Protein AF-A0A3A5SHB9-F1 (afdb_monomer_lite)

Radius of gyration: 22.9 Å; chains: 1; bounding box: 38×47×57 Å

Secondary structure (DSSP, 8-state):
-TTTTT--HHHHHHHHHHHTTT------TTS-----------------------S----EEEEEE-TTS-EEEEEEE-HHHHHHHHHHHHTT-

Structure (mmCIF, N/CA/C/O backbone):
data_AF-A0A3A5SHB9-F1
#
_entry.id   AF-A0A3A5SHB9-F1
#
loop_
_atom_site.group_PDB
_atom_site.id
_atom_site.type_symbol
_atom_site.label_atom_id
_atom_site.label_alt_id
_atom_site.label_comp_id
_atom_site.label_asym_id
_atom_site.label_entity_id
_atom_site.label_seq_id
_atom_site.pdbx_PDB_ins_code
_atom_site.Cartn_x
_atom_site.Cartn_y
_atom_site.Cartn_z
_atom_site.occupancy
_atom_site.B_iso_or_equiv
_atom_site.auth_seq_id
_atom_site.auth_comp_id
_atom_site.auth_asym_id
_atom_site.auth_atom_id
_atom_site.pdbx_PDB_model_num
ATOM 1 N N . PHE A 1 1 ? -1.978 12.796 -2.551 1.00 78.50 1 PHE A N 1
ATOM 2 C CA . PHE A 1 1 ? -2.197 13.995 -1.712 1.00 78.50 1 PHE A CA 1
ATOM 3 C C . PHE A 1 1 ? -3.644 14.490 -1.777 1.00 78.50 1 PHE A C 1
ATOM 5 O O . PHE A 1 1 ? -4.327 14.390 -0.768 1.00 78.50 1 PHE A O 1
ATOM 12 N N . CYS A 1 2 ? -4.153 14.933 -2.938 1.00 82.94 2 CYS A N 1
ATOM 13 C CA . CYS A 1 2 ? -5.481 15.566 -3.048 1.00 82.94 2 CYS A CA 1
ATOM 14 C C . CYS A 1 2 ? -6.645 14.704 -2.528 1.00 82.94 2 CYS A C 1
ATOM 16 O O . CYS A 1 2 ? -7.430 15.178 -1.719 1.00 82.94 2 CYS A O 1
ATOM 18 N N . VAL A 1 3 ? -6.709 13.419 -2.899 1.00 79.00 3 VAL A N 1
ATOM 19 C CA . VAL A 1 3 ? -7.768 12.494 -2.439 1.00 79.00 3 VAL A CA 1
ATOM 20 C C . VAL A 1 3 ? -7.699 12.238 -0.928 1.00 79.00 3 VAL A C 1
ATOM 22 O O . VAL A 1 3 ? -8.720 12.244 -0.243 1.00 79.00 3 VAL A O 1
ATOM 25 N N . ARG A 1 4 ? -6.483 12.070 -0.393 1.00 88.88 4 ARG A N 1
ATOM 26 C CA . ARG A 1 4 ? -6.234 11.798 1.033 1.00 88.88 4 ARG A CA 1
ATOM 27 C C . ARG A 1 4 ? -6.558 13.005 1.919 1.00 88.88 4 ARG A C 1
ATOM 29 O O . ARG A 1 4 ? -7.063 12.820 3.015 1.00 88.88 4 ARG A O 1
ATOM 36 N N . ASN A 1 5 ? -6.324 14.215 1.414 1.00 90.19 5 ASN A N 1
ATOM 37 C CA . ASN A 1 5 ? -6.598 15.475 2.111 1.00 90.19 5 ASN A CA 1
ATOM 38 C C . ASN A 1 5 ? -7.936 16.112 1.710 1.00 90.19 5 ASN A C 1
ATOM 40 O O . ASN A 1 5 ? -8.170 17.274 2.024 1.00 90.19 5 ASN A O 1
ATOM 44 N N . LYS A 1 6 ? -8.796 15.378 0.988 1.00 92.50 6 LYS A N 1
ATOM 45 C CA . LYS A 1 6 ? -10.110 15.853 0.524 1.00 92.50 6 LYS A CA 1
ATOM 46 C C . LYS A 1 6 ? -10.050 17.203 -0.208 1.00 92.50 6 LYS A C 1
ATOM 48 O O . LYS A 1 6 ? -10.990 17.985 -0.139 1.00 92.50 6 LYS A O 1
ATOM 53 N N . VAL A 1 7 ? -8.959 17.472 -0.928 1.00 89.81 7 VAL A N 1
ATOM 54 C CA . VAL A 1 7 ? -8.802 18.706 -1.705 1.00 89.81 7 VAL A CA 1
ATOM 55 C C . VAL A 1 7 ? -9.725 18.630 -2.922 1.00 89.81 7 VAL A C 1
ATOM 57 O O . VAL A 1 7 ? -9.540 17.735 -3.755 1.00 89.81 7 VAL A O 1
ATOM 60 N N . PRO A 1 8 ? -10.697 19.548 -3.057 1.00 92.06 8 PRO A N 1
ATOM 61 C CA . PRO A 1 8 ? -11.594 19.569 -4.202 1.00 92.06 8 PRO A CA 1
ATOM 62 C C . PRO A 1 8 ? -10.829 19.787 -5.513 1.00 92.06 8 PRO A C 1
ATOM 64 O O . PRO A 1 8 ? -9.877 20.572 -5.583 1.00 92.06 8 PRO A O 1
ATOM 67 N N . TYR A 1 9 ? -11.252 19.090 -6.569 1.00 88.62 9 TYR A N 1
ATOM 68 C CA . TYR A 1 9 ? -10.530 19.068 -7.845 1.00 88.62 9 TYR A CA 1
ATOM 69 C C . TYR A 1 9 ? -10.388 20.460 -8.478 1.00 88.62 9 TYR A C 1
ATOM 71 O O . TYR A 1 9 ? -9.330 20.794 -9.006 1.00 88.62 9 TYR A O 1
ATOM 79 N N . ASN A 1 10 ? -11.416 21.301 -8.368 1.00 89.31 10 ASN A N 1
ATOM 80 C CA . ASN A 1 10 ? -11.415 22.674 -8.876 1.00 89.31 10 ASN A CA 1
ATOM 81 C C . ASN A 1 10 ? -10.304 23.548 -8.258 1.00 89.31 10 ASN A C 1
ATOM 83 O O . ASN A 1 10 ? -9.680 24.338 -8.967 1.00 89.31 10 ASN A O 1
ATOM 87 N N . ILE A 1 11 ? -10.011 23.375 -6.966 1.00 90.31 11 ILE A N 1
ATOM 88 C CA . ILE A 1 11 ? -8.944 24.100 -6.266 1.00 90.31 11 ILE A CA 1
ATOM 89 C C . ILE A 1 11 ? -7.575 23.623 -6.751 1.00 90.31 11 ILE A C 1
ATOM 91 O O . ILE A 1 11 ? -6.724 24.440 -7.105 1.00 90.31 11 ILE A O 1
ATOM 95 N N . PHE A 1 12 ? -7.382 22.303 -6.838 1.00 89.69 12 PHE A N 1
ATOM 96 C CA . PHE A 1 12 ? -6.142 21.723 -7.356 1.00 89.69 12 PHE A CA 1
ATOM 97 C C . PHE A 1 12 ? -5.874 22.150 -8.802 1.00 89.69 12 PHE A C 1
ATOM 99 O O . PHE A 1 12 ? -4.761 22.544 -9.135 1.00 89.69 12 PHE A O 1
ATOM 106 N N . GLN A 1 13 ? -6.894 22.113 -9.659 1.00 89.38 13 GLN A N 1
ATOM 107 C CA . GLN A 1 13 ? -6.762 22.463 -11.068 1.00 89.38 13 GLN A CA 1
ATOM 108 C C . GLN A 1 13 ? -6.376 23.935 -11.259 1.00 89.38 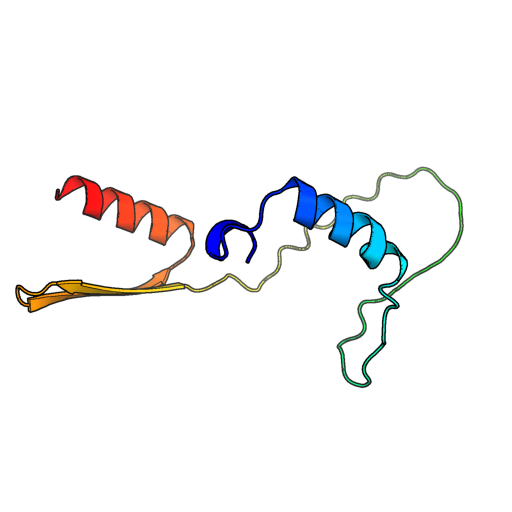13 GLN A C 1
ATOM 110 O O . GLN A 1 13 ? -5.559 24.237 -12.131 1.00 89.38 13 GLN A O 1
ATOM 115 N N . LYS A 1 14 ? -6.938 24.845 -10.449 1.00 90.56 14 LYS A N 1
ATOM 116 C CA . LYS A 1 14 ? -6.572 26.267 -10.466 1.00 90.56 14 LYS A CA 1
ATOM 117 C C . LYS A 1 14 ? -5.116 26.455 -10.037 1.00 90.56 14 LYS A C 1
ATOM 119 O O . LYS A 1 14 ? -4.325 26.988 -10.807 1.00 90.56 14 LYS A O 1
ATOM 124 N N . TRP A 1 15 ? -4.749 25.903 -8.880 1.00 88.00 15 TRP A N 1
ATOM 125 C CA . TRP A 1 15 ? -3.378 25.955 -8.370 1.00 88.00 15 TRP A CA 1
ATOM 126 C C . TRP A 1 15 ? -2.367 25.381 -9.373 1.00 88.00 15 TRP A C 1
ATOM 128 O O . TRP A 1 15 ? -1.379 26.026 -9.701 1.00 88.00 15 TRP A O 1
ATOM 138 N N . TYR A 1 16 ? -2.646 24.212 -9.954 1.00 87.19 16 TYR A N 1
ATOM 139 C CA . TYR A 1 16 ? -1.756 23.579 -10.925 1.00 87.19 16 TYR A CA 1
ATOM 140 C C . TYR A 1 16 ? -1.562 24.435 -12.182 1.00 87.19 16 TYR A C 1
ATOM 142 O O . TYR A 1 16 ? -0.438 24.566 -12.659 1.00 87.19 16 TYR A O 1
ATOM 150 N N . LYS A 1 17 ? -2.619 25.058 -12.722 1.00 87.81 17 LYS A N 1
ATOM 151 C CA . LYS A 1 17 ? -2.499 25.952 -13.888 1.00 87.81 17 LYS A CA 1
ATOM 152 C C . LYS A 1 17 ? -1.651 27.190 -13.587 1.00 87.81 17 LYS A C 1
ATOM 154 O O . LYS A 1 17 ? -0.872 27.587 -14.457 1.00 87.81 17 LYS A O 1
ATOM 159 N N . ASP A 1 18 ? -1.787 27.746 -12.386 1.00 84.62 18 ASP A N 1
ATOM 160 C CA . ASP A 1 18 ? -1.090 28.960 -11.952 1.00 84.62 18 ASP A CA 1
ATOM 161 C C . ASP A 1 18 ? 0.384 28.687 -11.608 1.00 84.62 18 ASP A C 1
ATOM 163 O O . ASP A 1 18 ? 1.258 29.519 -11.867 1.00 84.62 18 ASP A O 1
ATOM 167 N N . THR A 1 19 ? 0.676 27.502 -11.065 1.00 81.62 19 THR A N 1
ATOM 168 C CA . THR A 1 19 ? 2.009 27.136 -10.576 1.00 81.62 19 THR A CA 1
ATOM 169 C C . THR A 1 19 ? 2.845 26.390 -11.615 1.00 81.62 19 THR A C 1
ATOM 171 O O . THR A 1 19 ? 4.047 26.626 -11.672 1.00 81.62 19 THR A O 1
ATOM 174 N N . ARG A 1 20 ? 2.258 25.571 -12.506 1.00 78.81 20 ARG A N 1
ATOM 175 C CA . ARG A 1 20 ? 3.019 24.759 -13.490 1.00 78.81 20 ARG A CA 1
ATOM 176 C C . ARG A 1 20 ? 3.889 25.569 -14.451 1.00 78.81 20 ARG A C 1
ATOM 178 O O . ARG A 1 20 ? 4.847 25.042 -14.989 1.00 78.81 20 ARG A O 1
ATOM 185 N N . LYS A 1 21 ? 3.543 26.838 -14.687 1.00 74.75 21 LYS A N 1
ATOM 186 C CA . LYS A 1 21 ? 4.319 27.752 -15.542 1.00 74.75 21 LYS A CA 1
ATOM 187 C C . LYS A 1 21 ? 5.468 28.446 -14.802 1.00 74.75 21 LYS A C 1
ATOM 189 O O . LYS A 1 21 ? 6.280 29.097 -15.441 1.00 74.75 21 LYS A O 1
ATOM 194 N N . LYS A 1 22 ? 5.493 28.359 -13.468 1.00 68.56 22 LYS A N 1
ATOM 195 C CA . LYS A 1 22 ? 6.494 28.984 -12.589 1.00 68.56 22 LYS A CA 1
ATOM 196 C C . LYS A 1 22 ? 7.474 27.969 -11.998 1.00 68.56 22 LYS A C 1
ATOM 198 O O . LYS A 1 22 ? 8.366 28.363 -11.255 1.00 68.56 22 LYS A O 1
ATOM 203 N N . VAL A 1 23 ? 7.289 26.680 -12.289 1.00 68.75 23 VAL A N 1
ATOM 204 C CA . VAL A 1 23 ? 8.252 25.641 -11.926 1.00 68.75 23 VAL A CA 1
ATOM 205 C C . VAL A 1 23 ? 9.455 25.819 -12.842 1.00 68.75 23 VAL A C 1
ATOM 207 O O . VAL A 1 23 ? 9.400 25.479 -14.019 1.00 68.75 23 VAL A O 1
ATOM 210 N N . VAL A 1 24 ? 10.501 26.439 -12.308 1.00 67.19 24 VAL A N 1
ATOM 211 C CA . VAL A 1 24 ? 11.807 26.528 -12.957 1.00 67.19 24 VAL A CA 1
ATOM 212 C C . VAL A 1 24 ? 12.565 25.260 -12.597 1.00 67.19 24 VAL A C 1
ATOM 214 O O . VAL A 1 24 ? 12.623 24.889 -11.423 1.00 67.19 24 VAL A O 1
ATOM 217 N N . GLU A 1 25 ? 13.115 24.580 -13.597 1.00 60.22 25 GLU A N 1
ATOM 218 C CA . GLU A 1 25 ? 14.007 23.451 -13.362 1.00 60.22 25 GLU A CA 1
ATOM 219 C C . GLU A 1 25 ? 15.280 23.964 -12.691 1.00 60.22 25 GLU A C 1
ATOM 221 O O . GLU A 1 25 ? 16.038 24.745 -13.263 1.00 60.22 25 GLU A O 1
ATOM 226 N N . VAL A 1 26 ? 15.493 23.555 -11.443 1.00 64.12 26 VAL A N 1
ATOM 227 C CA . VAL A 1 26 ? 16.745 23.805 -10.735 1.00 64.12 26 VAL A CA 1
ATOM 228 C C . VAL A 1 26 ? 17.592 22.556 -10.902 1.00 64.12 26 VAL A C 1
ATOM 230 O O . VAL A 1 26 ? 17.242 21.494 -10.386 1.00 64.12 26 VAL A O 1
ATOM 233 N N . GLN A 1 27 ? 18.692 22.678 -11.642 1.00 56.41 27 GLN A N 1
ATOM 234 C CA . GLN A 1 27 ? 19.707 21.634 -11.675 1.00 56.41 27 GLN A CA 1
ATOM 235 C C . GLN A 1 27 ? 20.414 21.606 -10.320 1.00 56.41 27 GLN A C 1
ATOM 237 O O . GLN A 1 27 ? 20.861 22.636 -9.817 1.00 56.41 27 GLN A O 1
ATOM 242 N N . VAL A 1 28 ? 20.465 20.426 -9.711 1.00 59.78 28 VAL A N 1
ATOM 243 C CA . VAL A 1 28 ? 21.182 20.181 -8.460 1.00 59.78 28 VAL A CA 1
ATOM 244 C C . VAL A 1 28 ? 22.464 19.441 -8.822 1.00 59.78 28 VAL A C 1
ATOM 246 O O . VAL A 1 28 ? 22.396 18.371 -9.433 1.00 59.78 28 VAL A O 1
ATOM 249 N N . ASP A 1 29 ? 23.620 20.003 -8.467 1.00 50.97 29 ASP A N 1
ATOM 250 C CA . ASP A 1 29 ? 24.916 19.371 -8.721 1.00 50.97 29 ASP A CA 1
ATOM 251 C C . ASP A 1 29 ? 24.978 17.990 -8.046 1.00 50.97 29 ASP A C 1
ATOM 253 O O . ASP A 1 29 ? 24.787 17.861 -6.835 1.00 50.97 29 ASP A O 1
ATOM 257 N N . GLY A 1 30 ? 25.217 16.946 -8.848 1.00 59.31 30 GLY A N 1
ATOM 258 C CA . GLY A 1 30 ? 25.300 15.548 -8.403 1.00 59.31 30 GLY A CA 1
ATOM 259 C C . GLY A 1 30 ? 24.136 14.635 -8.817 1.00 59.31 30 GLY A C 1
ATOM 260 O O . GLY A 1 30 ? 24.170 13.446 -8.503 1.00 59.31 30 GLY A O 1
ATOM 261 N N . ALA A 1 31 ? 23.124 15.134 -9.537 1.00 54.78 31 ALA A N 1
ATOM 262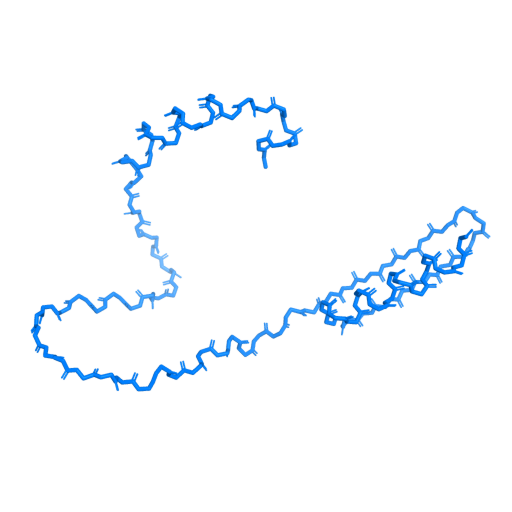 C CA . ALA A 1 31 ? 22.122 14.276 -10.178 1.00 54.78 31 ALA A CA 1
ATOM 263 C C . ALA A 1 31 ? 22.717 13.562 -11.417 1.00 54.78 31 ALA A C 1
ATOM 265 O O . ALA A 1 31 ? 23.464 14.193 -12.169 1.00 54.78 31 ALA A O 1
ATOM 266 N N . PRO A 1 32 ? 22.412 12.270 -11.670 1.00 50.25 32 PRO A N 1
ATOM 267 C CA . PRO A 1 32 ? 22.864 11.602 -12.886 1.00 50.25 32 PRO A CA 1
ATOM 268 C C . PRO A 1 32 ? 22.272 12.332 -14.093 1.00 50.25 32 PRO A C 1
ATOM 270 O O . PRO A 1 32 ? 21.062 12.551 -14.158 1.00 50.25 32 PRO A O 1
ATOM 273 N N . ALA A 1 33 ? 23.140 12.751 -15.012 1.00 50.19 33 ALA A N 1
ATOM 274 C CA . ALA A 1 33 ? 22.763 13.542 -16.172 1.00 50.19 33 ALA A CA 1
ATOM 275 C C . ALA A 1 33 ? 21.732 12.782 -17.019 1.00 50.19 33 ALA A C 1
ATOM 277 O O . ALA A 1 33 ? 22.067 11.840 -17.737 1.00 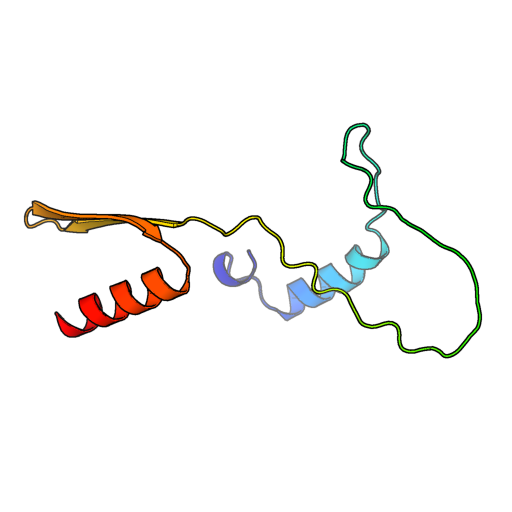50.19 33 ALA A O 1
ATOM 278 N N . ILE A 1 34 ? 20.468 13.197 -16.941 1.00 53.09 34 ILE A N 1
ATOM 279 C CA . ILE A 1 34 ? 19.462 12.833 -17.935 1.00 53.09 34 ILE A CA 1
ATOM 280 C C . ILE A 1 34 ? 19.828 13.652 -19.170 1.00 53.09 34 ILE A C 1
ATOM 282 O O . ILE A 1 34 ? 19.663 14.870 -19.187 1.00 53.09 34 ILE A O 1
ATOM 286 N N . GLY A 1 35 ? 20.441 12.980 -20.146 1.00 45.97 35 GLY A N 1
ATOM 287 C CA . GLY A 1 35 ? 20.963 13.581 -21.366 1.00 45.97 35 GLY A CA 1
ATOM 288 C C . GLY A 1 35 ? 19.882 14.360 -22.104 1.00 45.97 35 GLY A C 1
ATOM 289 O O . GLY A 1 35 ? 18.997 13.782 -22.728 1.00 45.97 35 GLY A O 1
ATOM 290 N N . HIS A 1 36 ? 19.969 15.683 -22.024 1.00 41.78 36 HIS A N 1
ATOM 291 C CA . HIS A 1 36 ? 19.180 16.595 -22.830 1.00 41.78 36 HIS A CA 1
ATOM 292 C C . HIS A 1 36 ? 19.931 16.799 -24.153 1.00 41.78 36 HIS A C 1
ATOM 294 O O . HIS A 1 36 ? 20.728 17.724 -24.294 1.00 41.78 36 HIS A O 1
ATOM 300 N N . GLU A 1 37 ? 19.733 15.898 -25.117 1.00 40.31 37 GLU A N 1
ATOM 301 C CA . GLU A 1 37 ? 20.116 16.176 -26.503 1.00 40.31 37 GLU A CA 1
ATOM 302 C C . GLU A 1 37 ? 19.023 17.023 -27.154 1.00 40.31 37 GLU A C 1
ATOM 304 O O . GLU A 1 37 ? 18.074 16.533 -27.764 1.00 40.31 37 GLU A O 1
ATOM 309 N N . GLU A 1 38 ? 19.165 18.337 -27.018 1.00 45.84 38 GLU A N 1
ATOM 310 C CA . GLU A 1 38 ? 18.457 19.289 -27.859 1.00 45.84 38 GLU A CA 1
ATOM 311 C C . GLU A 1 38 ? 19.284 19.506 -29.134 1.00 45.84 38 GLU A C 1
ATOM 313 O O . GLU A 1 38 ? 20.259 20.259 -29.149 1.00 45.84 38 GLU A O 1
ATOM 318 N N . LYS A 1 39 ? 18.919 18.824 -30.227 1.00 35.38 39 LYS A N 1
ATOM 319 C CA . LYS A 1 39 ? 19.407 19.178 -31.567 1.00 35.38 39 LYS A CA 1
ATOM 320 C C . LYS A 1 39 ? 18.313 19.037 -32.625 1.00 35.38 39 LYS A C 1
ATOM 322 O O . LYS A 1 39 ? 18.076 17.983 -33.195 1.00 35.38 39 LYS A O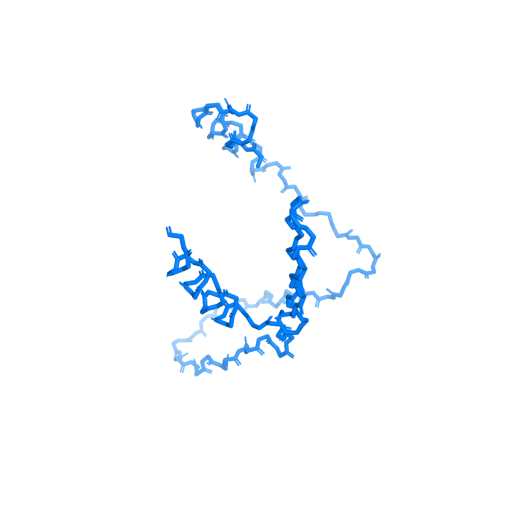 1
ATOM 327 N N . SER A 1 40 ? 17.650 20.165 -32.857 1.00 37.34 40 SER A N 1
ATOM 328 C CA . SER A 1 40 ? 17.379 20.763 -34.169 1.00 37.34 40 SER A CA 1
ATOM 329 C C . SER A 1 40 ? 17.089 19.840 -35.368 1.00 37.34 40 SER A C 1
ATOM 331 O O . SER A 1 40 ? 18.006 19.343 -36.005 1.00 37.34 40 SER A O 1
ATOM 333 N N . ARG A 1 41 ? 15.803 19.818 -35.750 1.00 41.97 41 ARG A N 1
ATOM 334 C CA . ARG A 1 41 ? 15.212 19.750 -37.108 1.00 41.97 41 ARG A CA 1
ATOM 335 C C . ARG A 1 41 ? 15.688 18.683 -38.122 1.00 41.97 41 ARG A C 1
ATOM 337 O O . ARG A 1 41 ? 16.813 18.703 -38.597 1.00 41.97 41 ARG A O 1
ATOM 344 N N . ALA A 1 42 ? 14.655 18.005 -38.643 1.00 38.44 42 ALA A N 1
ATOM 345 C CA . ALA A 1 42 ? 14.501 17.391 -39.970 1.00 38.44 42 ALA A CA 1
ATOM 346 C C . ALA A 1 42 ? 15.123 16.001 -40.197 1.00 38.44 42 ALA A C 1
ATOM 348 O O . ALA A 1 42 ? 16.303 15.879 -40.492 1.00 38.44 42 ALA A O 1
ATOM 349 N N . SER A 1 43 ? 14.277 14.965 -40.165 1.00 33.69 43 SER A N 1
ATOM 350 C CA . SER A 1 43 ? 13.988 14.077 -41.308 1.00 33.69 43 SER A CA 1
ATOM 351 C C . SER A 1 43 ? 13.168 12.872 -40.828 1.00 33.69 43 SER A C 1
ATOM 353 O O . SER A 1 43 ? 13.518 12.242 -39.834 1.00 33.69 43 SER A O 1
ATOM 355 N N . ASP A 1 44 ? 12.089 12.561 -41.546 1.00 44.28 44 ASP A N 1
ATOM 356 C CA . ASP A 1 44 ? 11.306 11.326 -41.444 1.00 44.28 44 ASP A CA 1
ATOM 357 C C . ASP A 1 44 ? 12.210 10.082 -41.451 1.00 44.28 44 ASP A C 1
ATOM 359 O O . ASP A 1 44 ? 12.811 9.753 -42.474 1.00 44.28 44 ASP A O 1
ATOM 363 N N . GLN A 1 45 ? 12.280 9.363 -40.329 1.00 40.16 45 GLN A N 1
ATOM 364 C CA . GLN A 1 45 ? 12.593 7.934 -40.313 1.00 40.16 45 GLN A CA 1
ATOM 365 C C . GLN A 1 45 ? 12.076 7.311 -39.006 1.00 40.16 45 GLN A C 1
ATOM 367 O O . GLN A 1 45 ? 12.464 7.763 -37.926 1.00 40.16 45 GLN A O 1
ATOM 372 N N . PRO A 1 46 ? 11.225 6.269 -39.049 1.00 38.84 46 PRO A N 1
ATOM 373 C CA . PRO A 1 46 ? 10.841 5.556 -37.841 1.00 38.84 46 PRO A CA 1
ATOM 374 C C . PRO A 1 46 ? 12.026 4.699 -37.388 1.00 38.84 46 PRO A C 1
ATOM 376 O O . PRO A 1 46 ? 12.275 3.624 -37.932 1.00 38.84 46 PRO A O 1
ATOM 379 N N . GLN A 1 47 ? 12.789 5.185 -36.406 1.00 41.25 47 GLN A N 1
ATOM 380 C CA . GLN A 1 47 ? 13.745 4.331 -35.710 1.00 41.25 47 GLN A CA 1
ATOM 381 C C . GLN A 1 47 ? 12.985 3.337 -34.823 1.00 41.25 47 GLN A C 1
ATOM 383 O O . GLN A 1 47 ? 12.013 3.722 -34.164 1.00 41.25 47 GLN A O 1
ATOM 388 N N . PRO A 1 48 ? 13.398 2.058 -34.790 1.00 43.97 48 PRO A N 1
ATOM 389 C CA . PRO A 1 48 ? 12.817 1.094 -33.878 1.00 43.97 48 PRO A CA 1
ATOM 390 C C . PRO A 1 48 ? 13.161 1.539 -32.461 1.00 43.97 48 PRO A C 1
ATOM 392 O O . PRO A 1 48 ? 14.318 1.498 -32.049 1.00 43.97 48 PRO A O 1
ATOM 395 N N . VAL A 1 49 ? 12.144 2.001 -31.734 1.00 39.94 49 VAL A N 1
ATOM 396 C CA . VAL A 1 49 ? 12.227 2.287 -30.304 1.00 39.94 49 VAL A CA 1
ATOM 397 C C . VAL A 1 49 ? 12.734 1.034 -29.600 1.00 39.94 49 VAL A C 1
ATOM 399 O O . VAL A 1 49 ? 12.016 0.049 -29.424 1.00 39.94 49 VAL A O 1
ATOM 402 N N . SER A 1 50 ? 14.013 1.063 -29.237 1.00 54.28 50 SER A N 1
ATOM 403 C CA . SER A 1 50 ? 14.618 0.126 -28.306 1.00 54.28 50 SER A CA 1
ATOM 404 C C . SER A 1 50 ? 13.735 0.079 -27.062 1.00 54.28 50 SER A C 1
ATOM 406 O O . SER A 1 50 ? 13.464 1.140 -26.489 1.00 54.28 50 SER A O 1
ATOM 408 N N . PRO A 1 51 ? 13.260 -1.098 -26.624 1.00 48.31 51 PRO A N 1
ATOM 409 C CA . PRO A 1 51 ? 12.525 -1.171 -25.385 1.00 48.31 51 PRO A CA 1
ATOM 410 C C . PRO A 1 51 ? 13.551 -0.910 -24.284 1.00 48.31 51 PRO A C 1
ATOM 412 O O . PRO A 1 51 ? 14.312 -1.804 -23.918 1.00 48.31 51 PRO A O 1
ATOM 415 N N . SER A 1 52 ? 13.596 0.320 -23.772 1.00 49.50 52 SER A N 1
ATOM 416 C CA . SER A 1 52 ? 14.202 0.619 -22.480 1.00 49.50 52 SER A CA 1
ATOM 417 C C . SER A 1 52 ? 13.347 -0.087 -21.430 1.00 49.50 52 SER A C 1
ATOM 419 O O . SER A 1 52 ? 12.485 0.499 -20.780 1.00 49.50 52 SER A O 1
ATOM 421 N N . ARG A 1 53 ? 13.489 -1.410 -21.356 1.00 58.38 53 ARG A N 1
ATOM 422 C CA . ARG A 1 53 ? 13.006 -2.183 -20.229 1.00 58.38 53 ARG A CA 1
ATOM 423 C C . ARG A 1 53 ? 13.899 -1.749 -19.092 1.00 58.38 53 ARG A C 1
ATOM 425 O O . ARG A 1 53 ? 15.066 -2.121 -19.072 1.00 58.38 53 ARG A O 1
ATOM 432 N N . ASP A 1 54 ? 13.358 -0.910 -18.220 1.00 56.88 54 ASP A N 1
ATOM 433 C CA . ASP A 1 54 ? 13.924 -0.653 -16.907 1.00 56.88 54 ASP A CA 1
ATOM 434 C C . ASP A 1 54 ? 14.315 -2.008 -16.302 1.00 56.88 54 ASP A C 1
ATOM 436 O O . ASP A 1 54 ? 13.463 -2.790 -15.877 1.00 56.88 54 ASP A O 1
ATOM 440 N N . ASP A 1 55 ? 15.611 -2.324 -16.324 1.00 58.41 55 ASP A N 1
ATOM 441 C CA . ASP A 1 55 ? 16.169 -3.633 -15.949 1.00 58.41 55 ASP A CA 1
ATOM 442 C C . ASP A 1 55 ? 16.203 -3.806 -14.417 1.00 58.41 55 ASP A C 1
ATOM 444 O O . ASP A 1 55 ? 17.033 -4.498 -13.835 1.00 58.41 55 ASP A O 1
ATOM 448 N N . HIS A 1 56 ? 15.352 -3.049 -13.725 1.00 63.53 56 HIS A N 1
ATOM 449 C CA . HIS A 1 56 ? 15.327 -2.874 -12.282 1.00 63.53 56 HIS A CA 1
ATOM 450 C C . HIS A 1 56 ? 13.938 -3.318 -11.806 1.00 63.53 56 HIS A C 1
ATOM 452 O O . HIS A 1 56 ? 13.082 -2.486 -11.496 1.00 63.53 56 HIS A O 1
ATOM 458 N N . PRO A 1 57 ? 13.649 -4.632 -11.798 1.00 78.38 57 PRO A N 1
ATOM 459 C CA . PRO A 1 57 ? 12.329 -5.115 -11.431 1.00 78.38 57 PRO A CA 1
ATOM 460 C C . PRO A 1 57 ? 12.022 -4.734 -9.980 1.00 78.38 57 PRO A C 1
ATOM 462 O O . PRO A 1 57 ? 12.785 -5.054 -9.066 1.00 78.38 57 PRO A O 1
ATOM 465 N N . VAL A 1 58 ? 10.891 -4.060 -9.763 1.00 84.69 58 VAL A N 1
ATOM 466 C CA . VAL A 1 58 ? 10.388 -3.726 -8.425 1.00 84.69 58 VAL A CA 1
ATOM 467 C C . VAL A 1 58 ? 10.155 -5.020 -7.642 1.00 84.69 58 VAL A C 1
ATOM 469 O O . VAL A 1 58 ? 9.443 -5.912 -8.102 1.00 84.69 58 VAL A O 1
ATOM 472 N N . ARG A 1 59 ? 10.747 -5.118 -6.446 1.00 92.06 59 ARG A N 1
ATOM 473 C CA . ARG A 1 59 ? 10.641 -6.284 -5.556 1.00 92.06 59 ARG A CA 1
ATOM 474 C C . ARG A 1 59 ? 9.819 -5.922 -4.331 1.00 92.06 59 ARG A C 1
ATOM 476 O O . ARG A 1 59 ? 10.254 -5.132 -3.497 1.00 92.06 59 ARG A O 1
ATOM 483 N N . ILE A 1 60 ? 8.636 -6.510 -4.219 1.00 93.88 60 ILE A N 1
ATOM 484 C CA . ILE A 1 60 ? 7.674 -6.196 -3.164 1.00 93.88 60 ILE A CA 1
ATOM 485 C C . ILE A 1 60 ? 7.810 -7.218 -2.027 1.00 93.88 60 ILE A C 1
ATOM 487 O O . ILE A 1 60 ? 8.018 -8.411 -2.256 1.00 93.88 60 ILE A O 1
ATOM 491 N N . TRP A 1 61 ? 7.703 -6.753 -0.784 1.00 97.38 61 TRP A N 1
ATOM 492 C CA . TRP A 1 61 ? 7.597 -7.602 0.402 1.00 97.38 61 TRP A CA 1
ATOM 493 C C . TRP A 1 61 ? 6.275 -7.319 1.108 1.00 97.38 61 TRP A C 1
ATOM 495 O O . TRP A 1 61 ? 5.940 -6.163 1.355 1.00 97.38 61 TRP A O 1
ATOM 505 N N . VAL A 1 62 ? 5.536 -8.379 1.433 1.00 95.88 62 VAL A N 1
ATOM 506 C CA . VAL A 1 62 ? 4.266 -8.305 2.158 1.00 95.88 62 VAL A CA 1
ATOM 507 C C . VAL A 1 62 ? 4.326 -9.194 3.391 1.00 95.88 62 VAL A C 1
ATOM 509 O O . VAL A 1 62 ? 4.778 -10.337 3.317 1.00 95.88 62 VAL A O 1
ATOM 512 N N . GLY A 1 63 ? 3.848 -8.666 4.519 1.00 96.06 63 GLY A N 1
ATOM 513 C CA . GLY A 1 63 ? 3.629 -9.398 5.762 1.00 96.06 63 GLY A CA 1
ATOM 514 C C . GLY A 1 63 ? 2.216 -9.141 6.287 1.00 96.06 63 GLY A C 1
ATOM 515 O O . GLY A 1 63 ? 1.835 -7.988 6.466 1.00 96.06 63 GLY A O 1
ATOM 516 N N . ILE A 1 64 ? 1.446 -10.201 6.533 1.00 93.56 64 ILE A N 1
ATOM 517 C CA . ILE A 1 64 ? 0.070 -10.156 7.042 1.00 93.56 64 ILE A CA 1
ATOM 518 C C . ILE A 1 64 ? 0.048 -10.812 8.416 1.00 93.56 64 ILE A C 1
ATOM 520 O O . ILE A 1 64 ? 0.473 -11.957 8.555 1.00 93.56 64 ILE A O 1
ATOM 524 N N . ARG A 1 65 ? -0.447 -10.091 9.424 1.00 94.25 65 ARG A N 1
ATOM 525 C CA . ARG A 1 65 ? -0.626 -10.573 10.801 1.00 94.25 65 ARG A CA 1
ATOM 526 C C . ARG A 1 65 ? -2.075 -10.393 11.206 1.00 94.25 65 ARG A C 1
ATOM 528 O O . ARG A 1 65 ? -2.603 -9.292 11.080 1.00 94.25 65 ARG A O 1
ATOM 535 N N . ILE A 1 66 ? -2.686 -11.456 11.708 1.00 91.44 66 ILE A N 1
ATOM 536 C CA . ILE A 1 66 ? -4.062 -11.446 12.203 1.00 91.44 66 ILE A CA 1
ATOM 537 C C . ILE A 1 66 ? -4.033 -11.647 13.722 1.00 91.44 66 ILE A C 1
ATOM 539 O O . ILE A 1 66 ? -3.121 -12.271 14.268 1.00 91.44 66 ILE A O 1
ATOM 543 N N . SER A 1 67 ? -5.023 -11.093 14.421 1.00 93.19 67 SER A N 1
ATOM 544 C CA . SER A 1 67 ? -5.148 -11.171 15.884 1.00 93.19 67 SER A CA 1
ATOM 545 C C . SER A 1 67 ? -5.227 -12.602 16.424 1.00 93.19 67 SER A C 1
ATOM 547 O O . SER A 1 67 ? -4.852 -12.839 17.566 1.00 93.19 67 SER A O 1
ATOM 549 N N . ASN A 1 68 ? -5.657 -13.561 15.602 1.00 91.19 68 ASN A N 1
ATOM 550 C CA . ASN A 1 68 ? -5.695 -14.986 15.937 1.00 91.19 68 ASN A CA 1
ATOM 551 C C . ASN A 1 68 ? -4.314 -15.675 15.894 1.00 91.19 68 ASN A C 1
ATOM 553 O O . ASN A 1 68 ? -4.237 -16.890 16.048 1.00 91.19 68 ASN A O 1
ATOM 557 N N . GLY A 1 69 ? -3.232 -14.927 15.657 1.00 89.19 69 GLY A N 1
ATOM 558 C CA . GLY A 1 69 ? -1.867 -15.451 15.621 1.00 89.19 69 GLY A CA 1
ATOM 559 C C . GLY A 1 69 ? -1.414 -15.964 14.253 1.00 89.19 69 GLY A C 1
ATOM 560 O O . GLY A 1 69 ? -0.253 -16.351 14.118 1.00 89.19 69 GLY A O 1
ATOM 561 N N . LEU A 1 70 ? -2.267 -15.933 13.221 1.00 90.50 70 LEU A N 1
ATOM 562 C CA . LEU A 1 70 ? -1.852 -16.281 11.862 1.00 90.50 70 LEU A CA 1
ATOM 563 C C . LEU A 1 70 ? -0.906 -15.209 11.296 1.00 90.50 70 LEU A C 1
ATOM 565 O O . LEU A 1 70 ? -1.203 -14.010 11.332 1.00 90.50 70 LEU A O 1
ATOM 569 N N . HIS A 1 71 ? 0.225 -15.651 10.738 1.00 93.69 71 HIS A N 1
ATOM 570 C CA . HIS A 1 71 ? 1.223 -14.789 10.107 1.00 93.69 71 HIS A CA 1
ATOM 571 C C . HIS A 1 71 ? 1.649 -15.342 8.744 1.00 93.69 71 HIS A C 1
ATOM 573 O O . HIS A 1 71 ? 2.112 -16.476 8.643 1.00 93.69 71 HIS A O 1
ATOM 579 N N . LEU A 1 72 ? 1.546 -14.515 7.705 1.00 91.81 72 LEU A N 1
ATOM 580 C CA . LEU A 1 72 ? 2.015 -14.803 6.350 1.00 91.81 72 LEU A CA 1
ATOM 581 C C . LEU A 1 72 ? 3.062 -13.760 5.958 1.00 91.81 72 LEU A C 1
ATOM 583 O O . LEU A 1 72 ? 2.842 -12.572 6.160 1.00 91.81 72 LEU A O 1
ATOM 587 N N . SER A 1 73 ? 4.186 -14.171 5.370 1.00 95.00 73 SER A N 1
ATOM 588 C CA . SER A 1 73 ? 5.185 -13.240 4.833 1.00 95.00 73 SER A CA 1
ATOM 589 C C . SER A 1 73 ? 5.745 -13.755 3.514 1.00 95.00 73 SER A C 1
ATOM 591 O O . SER A 1 73 ? 6.253 -14.871 3.460 1.00 95.00 73 SER A O 1
ATOM 593 N N . GLN A 1 74 ? 5.733 -12.918 2.477 1.00 94.81 74 GLN A N 1
ATOM 594 C CA . GLN A 1 74 ? 6.324 -13.212 1.171 1.00 94.81 74 GLN A CA 1
ATOM 595 C C . GLN A 1 74 ? 7.168 -12.042 0.679 1.00 94.81 74 GLN A C 1
ATOM 597 O O . GLN A 1 74 ? 6.703 -10.907 0.602 1.00 94.81 74 GLN A O 1
ATOM 602 N N . LYS A 1 75 ? 8.430 -12.336 0.364 1.00 95.31 75 LYS A N 1
ATOM 603 C CA . LYS A 1 75 ? 9.421 -11.393 -0.165 1.00 95.31 75 LYS A CA 1
ATOM 604 C C . LYS A 1 75 ? 9.565 -11.579 -1.670 1.00 95.31 75 LYS A C 1
ATOM 606 O O . LYS A 1 75 ? 9.266 -12.651 -2.185 1.00 95.31 75 LYS A O 1
ATOM 611 N N . ASN A 1 76 ? 10.141 -10.574 -2.326 1.00 94.38 76 ASN A N 1
ATOM 612 C CA . ASN A 1 76 ? 10.535 -10.642 -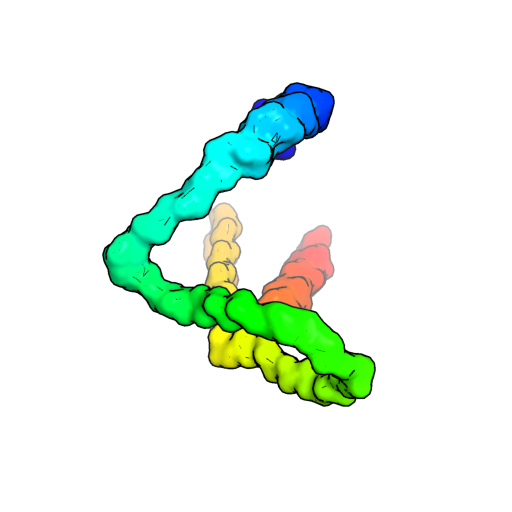3.733 1.00 94.38 76 ASN A CA 1
ATOM 613 C C . ASN A 1 76 ? 9.357 -10.899 -4.688 1.00 94.38 76 ASN A C 1
ATOM 615 O O . ASN A 1 76 ? 9.509 -11.578 -5.698 1.00 94.38 76 ASN A O 1
ATOM 619 N N . LEU A 1 77 ? 8.184 -10.362 -4.354 1.00 94.06 77 LEU A N 1
ATOM 620 C CA . LEU A 1 77 ? 7.004 -10.453 -5.198 1.00 94.06 77 LEU A CA 1
ATOM 621 C C . LEU A 1 77 ? 7.122 -9.476 -6.361 1.00 94.06 77 LEU A C 1
ATOM 623 O O . LEU A 1 77 ? 7.434 -8.297 -6.159 1.00 94.06 77 LEU A O 1
ATOM 627 N N . SER A 1 78 ? 6.807 -9.957 -7.562 1.00 94.19 78 SER A N 1
ATOM 628 C CA . SER A 1 78 ? 6.396 -9.060 -8.633 1.00 94.19 78 SER A CA 1
ATOM 629 C C . SER A 1 78 ? 4.992 -8.521 -8.343 1.00 94.19 78 SER A C 1
ATOM 631 O O . SER A 1 78 ? 4.245 -9.072 -7.528 1.00 94.19 78 SER A O 1
ATOM 633 N N . TYR A 1 79 ? 4.591 -7.462 -9.047 1.00 92.44 79 TYR A N 1
ATOM 634 C CA . TYR A 1 79 ? 3.211 -6.977 -8.971 1.00 92.44 79 TYR A CA 1
ATOM 635 C C . TYR A 1 79 ? 2.194 -8.075 -9.332 1.00 92.44 79 TYR A C 1
ATOM 637 O O . TYR A 1 79 ? 1.171 -8.209 -8.669 1.00 92.44 79 TYR A O 1
ATOM 645 N N . GLN A 1 80 ? 2.503 -8.911 -10.328 1.00 94.69 80 GLN A N 1
ATOM 646 C CA . GLN A 1 80 ? 1.636 -10.019 -10.737 1.00 94.69 80 GLN A CA 1
ATOM 647 C C . GLN A 1 80 ? 1.513 -11.089 -9.646 1.00 94.69 80 GLN A C 1
ATOM 649 O O . GLN A 1 80 ? 0.423 -11.600 -9.401 1.00 94.69 80 GLN A O 1
ATOM 654 N N . ASP A 1 81 ? 2.606 -11.406 -8.950 1.00 94.81 81 ASP A N 1
ATOM 655 C CA . ASP A 1 81 ? 2.570 -12.373 -7.846 1.00 94.81 81 ASP A CA 1
ATOM 656 C C . ASP A 1 81 ? 1.782 -11.836 -6.650 1.00 94.81 81 ASP A C 1
ATOM 658 O O . ASP A 1 81 ? 1.053 -12.590 -6.006 1.00 94.81 81 ASP A O 1
ATOM 662 N N . LEU A 1 82 ? 1.873 -10.528 -6.391 1.00 94.81 82 LEU A N 1
ATOM 663 C CA . LEU A 1 82 ? 1.061 -9.867 -5.376 1.00 94.81 82 LEU A CA 1
ATOM 664 C C . LEU A 1 82 ? -0.435 -9.976 -5.690 1.00 94.81 82 LEU A C 1
ATOM 666 O O . LEU A 1 82 ? -1.199 -10.357 -4.808 1.00 94.81 82 LEU A O 1
ATOM 670 N N . VAL A 1 83 ? -0.849 -9.682 -6.928 1.00 95.81 83 VAL A N 1
ATOM 671 C CA . VAL A 1 83 ? -2.259 -9.788 -7.346 1.00 95.81 83 VAL A CA 1
ATOM 672 C C . VAL A 1 83 ? -2.779 -11.209 -7.122 1.00 95.81 83 VAL A C 1
ATOM 674 O O . VAL A 1 83 ? -3.765 -11.391 -6.414 1.00 95.81 83 VAL A O 1
ATOM 677 N N . ARG A 1 84 ? -2.050 -12.227 -7.598 1.00 95.88 84 ARG A N 1
ATOM 678 C CA . ARG A 1 84 ? -2.423 -13.639 -7.390 1.00 95.88 84 ARG A CA 1
ATOM 679 C C . ARG A 1 84 ? -2.493 -14.027 -5.914 1.00 95.88 84 ARG A C 1
ATOM 681 O O . ARG A 1 84 ? -3.296 -14.874 -5.530 1.00 95.88 84 ARG A O 1
ATOM 688 N N . MET A 1 85 ? -1.612 -13.474 -5.079 1.00 94.38 85 MET A N 1
ATOM 689 C CA . MET A 1 85 ? -1.647 -13.725 -3.639 1.00 94.38 85 MET A CA 1
ATOM 690 C C . MET A 1 85 ? -2.915 -13.139 -3.011 1.00 94.38 85 MET A C 1
ATOM 692 O O . MET A 1 85 ? -3.527 -13.805 -2.183 1.00 94.38 85 MET A O 1
ATOM 696 N N . VAL A 1 86 ? -3.317 -11.929 -3.410 1.00 93.38 86 VAL A N 1
ATOM 697 C CA . VAL A 1 86 ? -4.541 -11.277 -2.919 1.00 93.38 86 VAL A CA 1
ATOM 698 C C . VAL A 1 86 ? -5.784 -12.055 -3.345 1.00 93.38 86 VAL A C 1
ATOM 700 O O . VAL A 1 86 ? -6.591 -12.373 -2.483 1.00 93.38 86 VAL A O 1
ATOM 703 N N . GLU A 1 87 ? -5.888 -12.468 -4.610 1.00 95.69 87 GLU A N 1
ATOM 704 C CA . GLU A 1 87 ? -7.013 -13.283 -5.107 1.00 95.69 87 GLU A CA 1
ATOM 705 C C . GLU A 1 87 ? -7.201 -14.571 -4.287 1.00 95.69 87 GLU A C 1
ATOM 707 O O . GLU A 1 87 ? -8.313 -14.939 -3.910 1.00 95.69 87 GLU A O 1
ATOM 712 N N . LYS A 1 88 ? -6.095 -15.252 -3.954 1.00 9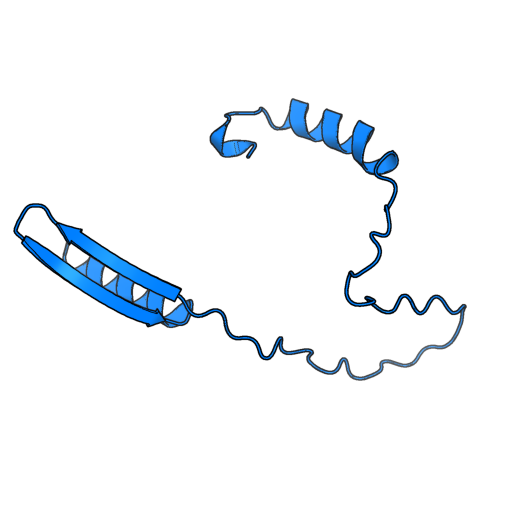1.88 88 LYS A N 1
ATOM 713 C CA . LYS A 1 88 ? -6.127 -16.455 -3.110 1.00 91.88 88 LYS A CA 1
ATOM 714 C C . LYS A 1 88 ? -6.595 -16.170 -1.688 1.00 91.88 88 LYS A C 1
ATOM 716 O O . LYS A 1 88 ? -7.213 -17.038 -1.087 1.00 91.88 88 LYS A O 1
ATOM 721 N N . LEU A 1 89 ? -6.257 -15.006 -1.140 1.00 90.62 89 LEU A N 1
ATOM 722 C CA . LEU A 1 89 ? -6.686 -14.603 0.197 1.00 90.62 89 LEU A CA 1
ATOM 723 C C . LEU A 1 89 ? -8.162 -14.196 0.208 1.00 90.62 89 LEU A C 1
ATOM 725 O O . LEU A 1 89 ? -8.862 -14.538 1.153 1.00 90.62 89 LEU A O 1
ATOM 729 N N . GLU A 1 90 ? -8.643 -13.524 -0.838 1.00 88.62 90 GLU A N 1
ATOM 730 C CA . GLU A 1 90 ? -10.062 -13.184 -1.000 1.00 88.62 90 GLU A CA 1
ATOM 731 C C . GLU A 1 90 ? -10.939 -14.435 -1.101 1.00 88.62 90 GLU A C 1
ATOM 733 O O . GLU A 1 90 ? -12.009 -14.464 -0.510 1.00 88.62 90 GLU A O 1
ATOM 738 N N . GLY A 1 91 ? -10.467 -15.498 -1.762 1.00 86.50 91 GLY A N 1
ATOM 739 C CA . GLY A 1 91 ? -11.178 -16.782 -1.817 1.00 86.50 91 GLY A CA 1
ATOM 740 C C . GLY A 1 91 ? -11.254 -17.549 -0.487 1.00 86.50 91 GLY A C 1
ATOM 741 O O . GLY A 1 91 ? -11.906 -18.590 -0.433 1.00 86.50 91 GLY A O 1
ATOM 742 N N . LEU A 1 92 ? -10.573 -17.081 0.565 1.00 80.19 92 LEU A N 1
ATOM 743 C CA . LEU A 1 92 ? -10.651 -17.644 1.920 1.00 80.19 92 LEU A CA 1
ATOM 744 C C . LEU A 1 92 ? -11.632 -16.885 2.832 1.00 80.19 92 LEU A C 1
ATOM 746 O O . LEU A 1 92 ? -11.850 -17.333 3.960 1.00 80.19 92 LEU A O 1
ATOM 750 N N . CYS A 1 93 ? -12.173 -15.751 2.375 1.00 62.66 93 CYS A N 1
ATOM 751 C CA . CYS A 1 93 ? -13.230 -14.990 3.045 1.00 62.66 93 CYS A CA 1
ATOM 752 C C . CYS A 1 93 ? -14.616 -15.478 2.611 1.00 62.66 93 CYS A C 1
ATOM 754 O O . CYS A 1 93 ? -15.523 -15.435 3.473 1.00 62.66 93 CYS A O 1
#

Foldseek 3Di:
DCVVVVPDPVVVVVCCVVCVVVPDDDDDPPDDDPDDPDDDDDDDDDDPPDPPPVPDQDKDWDWDADPVGDIDIDTRDGPVNVVVVVVVVVVVD

Sequence (93 aa):
FCVRNKVPYNIFQKWYKDTRKKVVEVQVDGAPAIGHEEKSRASDQPQPVSPSRDDHPVRIWVGIRISNGLHLSQKNLSYQDLVRMVEKLEGLC

pLDDT: mean 74.88, std 20.63, range [33.69, 97.38]